Protein AF-A0A940L9Q3-F1 (afdb_monomer_lite)

Sequence (88 aa):
MKKLIYALILPLLVVSGLVFANRGLKNETSKKWPPKPLSAAEMKAERERWEASSDGIKYKKWEASPAGKKVYAAEAKIRSHISASTNM

Secondary structure (DSSP, 8-state):
-HHHHHHHHHHHHHHHHHHHHHS-------------PPPHHHHHHHHHHHHHSHHHHHHHHHHHSHHHHHHHHHHHHHHHHHHHHHT-

Structure (mmCIF, N/CA/C/O backbone):
data_AF-A0A940L9Q3-F1
#
_entry.id   AF-A0A940L9Q3-F1
#
loop_
_atom_site.group_PDB
_atom_site.id
_atom_site.type_symbol
_atom_site.label_atom_id
_atom_site.label_alt_id
_atom_site.label_comp_id
_atom_site.label_asym_id
_atom_site.label_entity_id
_atom_site.label_seq_id
_atom_site.pdbx_PDB_ins_code
_atom_site.Cartn_x
_atom_site.Cartn_y
_atom_site.Cartn_z
_atom_site.occupancy
_atom_site.B_iso_or_equiv
_atom_site.auth_seq_id
_atom_site.auth_comp_id
_atom_site.auth_asym_id
_atom_site.auth_atom_id
_atom_site.pdbx_PDB_model_num
ATOM 1 N N . MET A 1 1 ? 10.633 53.414 -24.118 1.00 61.31 1 MET A N 1
ATOM 2 C CA . MET A 1 1 ? 10.018 52.114 -23.757 1.00 61.31 1 MET A CA 1
ATOM 3 C C . MET A 1 1 ? 10.801 51.305 -22.708 1.00 61.31 1 MET A C 1
ATOM 5 O O . MET A 1 1 ? 10.168 50.578 -21.966 1.00 61.31 1 MET A O 1
ATOM 9 N N . LYS A 1 2 ? 12.138 51.426 -22.563 1.00 61.22 2 LYS A N 1
ATOM 10 C CA . LYS A 1 2 ? 12.900 50.662 -21.537 1.00 61.22 2 LYS A CA 1
ATOM 11 C C . LYS A 1 2 ? 12.659 51.109 -20.082 1.00 61.22 2 LYS A C 1
ATOM 13 O O . LYS A 1 2 ? 12.622 50.273 -19.191 1.00 61.22 2 LYS A O 1
ATOM 18 N N . LYS A 1 3 ? 12.441 52.408 -19.834 1.00 74.56 3 LYS A N 1
ATOM 19 C CA . LYS A 1 3 ? 12.230 52.962 -18.477 1.00 74.56 3 LYS A CA 1
ATOM 20 C C . LYS A 1 3 ? 10.960 52.430 -17.793 1.00 74.56 3 LYS A C 1
ATOM 22 O O . LYS A 1 3 ? 10.976 52.199 -16.593 1.00 74.56 3 LYS A O 1
ATOM 27 N N . LEU A 1 4 ? 9.901 52.180 -18.569 1.00 79.25 4 LEU A N 1
ATOM 28 C CA . LEU A 1 4 ? 8.647 51.607 -18.062 1.00 79.25 4 LEU A CA 1
ATOM 29 C C . LEU A 1 4 ? 8.820 50.145 -17.629 1.00 79.25 4 LEU A C 1
ATOM 31 O O . LEU A 1 4 ? 8.258 49.738 -16.622 1.00 79.25 4 LEU A O 1
ATOM 35 N N . ILE A 1 5 ? 9.656 49.381 -18.338 1.00 82.88 5 ILE A N 1
ATOM 36 C CA . ILE A 1 5 ? 9.949 47.983 -17.996 1.00 82.88 5 ILE A CA 1
ATOM 37 C C . ILE A 1 5 ? 10.701 47.911 -16.661 1.00 82.88 5 ILE A C 1
ATOM 39 O O . ILE A 1 5 ? 10.318 47.143 -15.785 1.00 82.88 5 ILE A O 1
ATOM 43 N N . TYR A 1 6 ? 11.715 48.757 -16.452 1.00 83.62 6 TYR A N 1
ATOM 44 C CA . TYR A 1 6 ? 12.424 48.801 -15.168 1.00 83.62 6 TYR A CA 1
ATOM 45 C C . TYR A 1 6 ? 11.539 49.296 -14.018 1.00 83.62 6 TYR A C 1
ATOM 47 O O . TYR A 1 6 ? 11.630 48.753 -12.920 1.00 83.62 6 TYR A O 1
ATOM 55 N N . ALA A 1 7 ? 10.641 50.254 -14.273 1.00 85.69 7 ALA A N 1
ATOM 56 C CA . ALA A 1 7 ? 9.662 50.709 -13.284 1.00 85.69 7 ALA A CA 1
ATOM 57 C C . ALA A 1 7 ? 8.676 49.602 -12.863 1.00 85.69 7 ALA A C 1
ATOM 59 O O . ALA A 1 7 ? 8.210 49.611 -11.729 1.00 85.69 7 ALA A O 1
ATOM 60 N N . LEU A 1 8 ? 8.391 48.637 -13.746 1.00 84.25 8 LEU A N 1
ATOM 61 C CA . LEU A 1 8 ? 7.546 47.474 -13.453 1.00 84.25 8 LEU A CA 1
ATOM 62 C C . LEU A 1 8 ? 8.311 46.340 -12.754 1.00 84.25 8 LEU A C 1
ATOM 64 O O . LEU A 1 8 ? 7.771 45.708 -11.854 1.00 84.25 8 LEU A O 1
ATOM 68 N N . ILE A 1 9 ? 9.566 46.081 -13.129 1.00 87.75 9 ILE A N 1
ATOM 69 C CA . ILE A 1 9 ? 10.351 44.960 -12.579 1.00 87.75 9 ILE A CA 1
ATOM 70 C C . ILE A 1 9 ? 10.899 45.270 -11.178 1.00 87.75 9 ILE A C 1
ATOM 72 O O . ILE A 1 9 ? 10.952 44.383 -10.325 1.00 87.75 9 ILE A O 1
ATOM 76 N N . LEU A 1 10 ? 11.291 46.521 -10.917 1.00 88.25 10 LEU A N 1
ATOM 77 C CA . LEU A 1 10 ? 11.876 46.934 -9.639 1.00 88.25 10 LEU A CA 1
ATOM 78 C C . LEU A 1 10 ? 10.974 46.633 -8.419 1.00 88.25 10 LEU A C 1
ATOM 80 O O . LEU A 1 10 ? 11.467 46.012 -7.477 1.00 88.25 10 LEU A O 1
ATOM 84 N N . PRO A 1 11 ? 9.671 46.983 -8.408 1.00 87.00 11 PRO A N 1
ATOM 85 C CA . PRO A 1 11 ? 8.800 46.657 -7.280 1.00 87.00 11 PRO A CA 1
ATOM 86 C C . PRO A 1 11 ? 8.563 45.151 -7.128 1.00 87.00 11 PRO A C 1
ATOM 88 O O . PRO A 1 11 ? 8.475 44.676 -5.998 1.00 87.00 11 PRO A O 1
ATOM 91 N N . LEU A 1 12 ? 8.528 44.378 -8.223 1.00 87.44 12 LEU A N 1
ATOM 92 C CA . LEU A 1 12 ? 8.407 42.918 -8.135 1.00 87.44 12 LEU A CA 1
ATOM 93 C C . LEU A 1 12 ? 9.592 42.297 -7.389 1.00 87.44 12 LEU A C 1
ATOM 95 O O . LEU A 1 12 ? 9.385 41.473 -6.503 1.00 87.44 12 LEU A O 1
ATOM 99 N N . LEU A 1 13 ? 10.820 42.723 -7.694 1.00 87.56 13 LEU A N 1
ATOM 100 C CA . LEU A 1 13 ? 12.016 42.217 -7.015 1.00 87.56 13 LEU A CA 1
ATOM 101 C C . LEU A 1 13 ? 12.023 42.564 -5.521 1.00 87.56 13 LEU A C 1
ATOM 103 O O . LEU A 1 13 ? 12.361 41.714 -4.696 1.00 87.56 13 LEU A O 1
ATOM 107 N N . VAL A 1 14 ? 11.603 43.781 -5.164 1.00 87.31 14 VAL A N 1
ATOM 108 C CA . VAL A 1 14 ? 11.522 44.227 -3.763 1.00 87.31 14 VAL A CA 1
ATOM 109 C C . VAL A 1 14 ? 10.480 43.418 -2.986 1.00 87.31 14 VAL A C 1
ATOM 111 O O . VAL A 1 14 ? 10.769 42.944 -1.888 1.00 87.31 14 VAL A O 1
ATOM 114 N N . VAL A 1 15 ? 9.295 43.194 -3.562 1.00 85.44 15 VAL A N 1
ATOM 115 C CA . VAL A 1 15 ? 8.237 42.391 -2.927 1.00 85.44 15 VAL A CA 1
ATOM 116 C C . VAL A 1 15 ? 8.664 40.927 -2.799 1.00 85.44 15 VAL A C 1
ATOM 118 O O . VAL A 1 15 ? 8.482 40.333 -1.737 1.00 85.44 15 VAL A O 1
ATOM 121 N N . SER A 1 16 ? 9.288 40.344 -3.827 1.00 82.31 16 SER A N 1
ATOM 122 C CA . SER A 1 16 ? 9.816 38.976 -3.757 1.00 82.31 16 SER A CA 1
ATOM 123 C C . SER A 1 16 ? 10.892 38.822 -2.679 1.00 82.31 16 SER A C 1
ATOM 125 O O . SER A 1 16 ? 10.847 37.854 -1.920 1.00 82.31 16 SER A O 1
ATOM 127 N N . GLY A 1 17 ? 11.815 39.782 -2.562 1.00 82.88 17 GLY A N 1
ATOM 128 C CA . GLY A 1 17 ? 12.838 39.789 -1.514 1.00 82.88 17 GLY A CA 1
ATOM 129 C C . GLY A 1 17 ? 12.244 39.905 -0.108 1.00 82.88 17 GLY A C 1
ATOM 130 O O . GLY A 1 17 ? 12.625 39.148 0.783 1.00 82.88 17 GLY A O 1
ATOM 131 N N . LEU A 1 18 ? 11.254 40.785 0.079 1.00 79.94 18 LEU A N 1
ATOM 132 C CA . LEU A 1 18 ? 10.573 40.964 1.364 1.00 79.94 18 LEU A CA 1
ATOM 133 C C . LEU A 1 18 ? 9.800 39.705 1.790 1.00 79.94 18 LEU A C 1
ATOM 135 O O . LEU A 1 18 ? 9.874 39.300 2.947 1.00 79.94 18 LEU A O 1
ATOM 139 N N . VAL A 1 19 ? 9.102 39.047 0.859 1.00 79.06 19 VAL A N 1
ATOM 140 C CA . VAL A 1 19 ? 8.401 37.775 1.118 1.00 79.06 19 VAL A CA 1
ATOM 141 C C . VAL A 1 19 ? 9.383 36.662 1.487 1.00 79.06 19 VAL A C 1
ATOM 143 O O . VAL A 1 19 ? 9.087 35.848 2.362 1.00 79.06 19 VAL A O 1
ATOM 146 N N . PHE A 1 20 ? 10.557 36.624 0.854 1.00 69.69 20 PHE A N 1
ATOM 147 C CA . PHE A 1 20 ? 11.578 35.622 1.152 1.00 69.69 20 PHE A CA 1
ATOM 148 C C . PHE A 1 20 ? 12.238 35.859 2.518 1.00 69.69 20 PHE A C 1
ATOM 150 O O . PHE A 1 20 ? 12.430 34.907 3.266 1.00 69.69 20 PHE A O 1
ATOM 157 N N . ALA A 1 21 ? 12.512 37.117 2.879 1.00 71.94 21 ALA A N 1
ATOM 158 C CA . ALA A 1 21 ? 13.076 37.481 4.180 1.00 71.94 21 ALA A CA 1
ATOM 159 C C . ALA A 1 21 ? 12.076 37.307 5.339 1.00 71.94 21 ALA A C 1
ATOM 161 O O . ALA A 1 21 ? 12.470 36.933 6.441 1.00 71.94 21 ALA A O 1
ATOM 162 N N . ASN A 1 22 ? 10.780 37.543 5.095 1.00 67.19 22 ASN A N 1
ATOM 163 C CA . ASN A 1 22 ? 9.733 37.403 6.113 1.00 67.19 22 ASN A CA 1
ATOM 164 C C . ASN A 1 22 ? 9.187 35.969 6.240 1.00 67.19 22 ASN A C 1
ATOM 166 O O . ASN A 1 22 ? 8.444 35.662 7.175 1.00 67.19 22 ASN A O 1
ATOM 170 N N . ARG A 1 23 ? 9.582 35.049 5.347 1.00 63.47 23 ARG A N 1
ATOM 171 C CA . ARG A 1 23 ? 9.541 33.611 5.639 1.00 63.47 23 ARG A CA 1
ATOM 172 C C . ARG A 1 23 ? 10.629 33.324 6.662 1.00 63.47 23 ARG A C 1
ATOM 174 O O . ARG A 1 23 ? 11.699 32.825 6.328 1.00 63.47 23 ARG A O 1
ATOM 181 N N . GLY A 1 24 ? 10.332 33.671 7.914 1.00 58.59 24 GLY A N 1
ATOM 182 C CA . GLY A 1 24 ? 11.154 33.314 9.053 1.00 58.59 24 GLY A CA 1
ATOM 183 C C . GLY A 1 24 ? 11.550 31.854 8.918 1.00 58.59 24 GLY A C 1
ATOM 184 O O . GLY A 1 24 ? 10.697 30.992 8.674 1.00 58.59 24 GLY A O 1
ATOM 185 N N . LEU A 1 25 ? 12.852 31.601 9.015 1.00 56.69 25 LEU A N 1
ATOM 186 C CA . LEU A 1 25 ? 13.399 30.271 9.168 1.00 56.69 25 LEU A CA 1
ATOM 187 C C . LEU A 1 25 ? 12.769 29.732 10.462 1.00 56.69 25 LEU A C 1
ATOM 189 O O . LEU A 1 25 ? 13.256 29.944 11.563 1.00 56.69 25 LEU A O 1
ATOM 193 N N . LYS A 1 26 ? 11.601 29.099 10.349 1.00 57.53 26 LYS A N 1
ATOM 194 C CA . LYS A 1 26 ? 11.038 28.246 11.390 1.00 57.53 26 LYS A CA 1
ATOM 195 C C . LYS A 1 26 ? 11.778 26.921 11.304 1.00 57.53 26 LYS A C 1
ATOM 197 O O . LYS A 1 26 ? 11.185 25.863 11.149 1.00 57.53 26 LYS A O 1
ATOM 202 N N . ASN A 1 27 ? 13.099 26.979 11.397 1.00 56.22 27 ASN A N 1
ATOM 203 C CA . ASN A 1 27 ? 13.921 25.854 11.795 1.00 56.22 27 ASN A CA 1
ATOM 204 C C . ASN A 1 27 ? 13.853 25.716 13.319 1.00 56.22 27 ASN A C 1
ATOM 206 O O . ASN A 1 27 ? 14.853 25.490 13.987 1.00 56.22 27 ASN A O 1
ATOM 210 N N . GLU A 1 28 ? 12.631 25.689 13.851 1.00 51.88 28 GLU A N 1
ATOM 211 C CA . GLU A 1 28 ? 12.322 24.727 14.895 1.00 51.88 28 GLU A CA 1
ATOM 212 C C . GLU A 1 28 ? 12.202 23.353 14.228 1.00 51.88 28 GLU A C 1
ATOM 214 O O . GLU A 1 28 ? 11.189 22.660 14.289 1.00 51.88 28 GLU A O 1
ATOM 219 N N . THR A 1 29 ? 13.304 22.895 13.633 1.00 52.75 29 THR A N 1
ATOM 220 C CA . THR A 1 29 ? 13.653 21.495 13.792 1.00 52.75 29 THR A CA 1
ATOM 221 C C . THR A 1 29 ? 13.910 21.340 15.281 1.00 52.75 29 THR A C 1
ATOM 223 O O . THR A 1 29 ? 15.055 21.357 15.736 1.00 52.75 29 THR A O 1
ATOM 226 N N . SER A 1 30 ? 12.827 21.236 16.066 1.00 54.88 30 SER A N 1
ATOM 227 C CA . SER A 1 30 ? 12.897 20.577 17.354 1.00 54.88 30 SER A CA 1
ATOM 228 C C . SER A 1 30 ? 13.739 19.345 17.071 1.00 54.88 30 SER A C 1
ATOM 230 O O . SER A 1 30 ? 13.417 18.600 16.135 1.00 54.88 30 SER A O 1
ATOM 232 N N . LYS A 1 31 ? 14.841 19.162 17.798 1.00 53.44 31 LYS A N 1
ATOM 233 C CA . LYS A 1 31 ? 15.475 17.854 17.942 1.00 53.44 31 LYS A CA 1
ATOM 234 C C . LYS A 1 31 ? 14.419 16.942 18.573 1.00 53.44 31 LYS A C 1
ATOM 236 O O . LYS A 1 31 ? 14.492 16.598 19.746 1.00 53.44 31 LYS A O 1
ATOM 241 N N . LYS A 1 32 ? 13.374 16.610 17.813 1.00 59.56 32 LYS A N 1
ATOM 242 C CA . LYS A 1 32 ? 12.484 15.510 18.080 1.00 59.56 32 LYS A CA 1
ATOM 243 C C . LYS A 1 32 ? 13.424 14.349 17.894 1.00 59.56 32 LYS A C 1
ATOM 245 O O . LYS A 1 32 ? 13.798 14.004 16.774 1.00 59.56 32 LYS A O 1
ATOM 250 N N . TRP A 1 33 ? 13.895 13.841 19.024 1.00 60.78 33 TRP A N 1
ATOM 251 C CA . TRP A 1 33 ? 14.409 12.493 19.082 1.00 60.78 33 TRP A CA 1
ATOM 252 C C . TRP A 1 33 ? 13.502 11.630 18.210 1.00 60.78 33 TRP A C 1
ATOM 254 O O . TRP A 1 33 ? 12.277 11.826 18.268 1.00 60.78 33 TRP A O 1
ATOM 264 N N . PRO A 1 34 ? 14.071 10.753 17.364 1.00 64.81 34 PRO A N 1
ATOM 265 C CA . PRO A 1 34 ? 13.243 9.851 16.591 1.00 64.81 34 PRO A CA 1
ATOM 266 C C . PRO A 1 34 ? 12.252 9.216 17.572 1.00 64.81 34 PRO A C 1
ATOM 268 O O . PRO A 1 34 ? 12.678 8.805 18.661 1.00 64.81 34 PRO A O 1
ATOM 271 N N . PRO A 1 35 ? 10.938 9.253 17.272 1.00 68.44 35 PRO A N 1
ATOM 272 C CA . PRO A 1 35 ? 9.948 8.676 18.163 1.00 68.44 35 PRO A CA 1
ATOM 273 C C . PRO A 1 35 ? 10.413 7.270 18.517 1.00 68.44 35 PRO A C 1
ATOM 275 O O . PRO A 1 35 ? 10.906 6.548 17.645 1.00 68.44 35 PRO A O 1
ATOM 278 N N . LYS A 1 36 ? 10.349 6.942 19.814 1.00 76.94 36 LYS A N 1
ATOM 279 C CA . LYS A 1 36 ? 10.825 5.663 20.343 1.00 76.94 36 LYS A CA 1
ATOM 280 C C . LYS A 1 36 ? 10.356 4.550 19.399 1.00 76.94 36 LYS A C 1
ATOM 282 O O . LYS A 1 36 ? 9.159 4.519 19.101 1.00 76.94 36 LYS A O 1
ATOM 287 N N . PRO A 1 37 ? 11.262 3.682 18.909 1.00 78.56 37 PRO A N 1
ATOM 288 C CA . PRO A 1 37 ? 10.861 2.561 18.078 1.00 78.56 37 PRO A CA 1
ATOM 289 C C . PRO A 1 37 ? 9.762 1.799 18.810 1.00 78.56 37 PRO A C 1
ATOM 291 O O . PRO A 1 37 ? 9.948 1.419 19.970 1.00 78.56 37 PRO A O 1
ATOM 294 N N . LEU A 1 38 ? 8.605 1.658 18.165 1.00 82.31 38 LEU A N 1
ATOM 295 C CA . LEU A 1 38 ? 7.489 0.919 18.737 1.00 82.31 38 LEU A CA 1
ATOM 296 C C . LEU A 1 38 ? 7.964 -0.500 19.047 1.00 82.31 38 LEU A C 1
ATOM 298 O O . LEU A 1 38 ? 8.661 -1.127 18.244 1.00 82.31 38 LEU A O 1
ATOM 302 N N . SER A 1 39 ? 7.596 -1.008 20.219 1.00 88.25 39 SER A N 1
ATOM 303 C CA . SER A 1 39 ? 7.808 -2.416 20.532 1.00 88.25 39 SER A CA 1
ATOM 304 C C . SER A 1 39 ? 7.034 -3.291 19.541 1.00 88.25 39 SER A C 1
ATOM 306 O O . SER A 1 39 ? 6.035 -2.869 18.953 1.00 88.25 39 SER A O 1
ATOM 308 N N . ALA A 1 40 ? 7.459 -4.545 19.369 1.00 90.19 40 ALA A N 1
ATOM 309 C CA . ALA A 1 40 ? 6.781 -5.477 18.466 1.00 90.19 40 ALA A CA 1
ATOM 310 C C . ALA A 1 40 ? 5.279 -5.631 18.794 1.00 90.19 40 ALA A C 1
ATOM 312 O O . ALA A 1 40 ? 4.458 -5.768 17.886 1.00 90.19 40 ALA A O 1
ATOM 313 N N . ALA A 1 41 ? 4.917 -5.557 20.080 1.00 91.44 41 ALA A N 1
ATOM 314 C CA . ALA A 1 41 ? 3.530 -5.605 20.535 1.00 91.44 41 ALA A CA 1
ATOM 315 C C . ALA A 1 41 ? 2.735 -4.360 20.109 1.00 91.44 41 ALA A C 1
ATOM 317 O O . ALA A 1 41 ? 1.629 -4.488 19.589 1.00 91.44 41 ALA A O 1
ATOM 318 N N . GLU A 1 42 ? 3.312 -3.166 20.261 1.00 92.44 42 GLU A N 1
ATOM 319 C CA . GLU A 1 42 ? 2.679 -1.910 19.840 1.00 92.44 42 GLU A CA 1
ATOM 320 C C . GLU A 1 42 ? 2.529 -1.834 18.315 1.00 92.44 42 GLU A C 1
ATOM 322 O O . GLU A 1 42 ? 1.468 -1.458 17.824 1.00 92.44 42 GLU A O 1
ATOM 327 N N . MET A 1 43 ? 3.543 -2.265 17.552 1.00 91.50 43 MET A N 1
ATOM 328 C CA . MET A 1 43 ? 3.455 -2.337 16.086 1.00 91.50 43 MET A CA 1
ATOM 329 C C . MET A 1 43 ? 2.341 -3.277 15.621 1.00 91.50 43 MET A C 1
ATOM 331 O O . MET A 1 43 ? 1.648 -2.982 14.647 1.00 91.50 43 MET A O 1
ATOM 335 N N . LYS A 1 44 ? 2.176 -4.419 16.300 1.00 94.00 44 LYS A N 1
ATOM 336 C CA . LYS A 1 44 ? 1.116 -5.379 15.987 1.00 94.00 44 LYS A CA 1
ATOM 337 C C . LYS A 1 44 ? -0.262 -4.788 16.289 1.00 94.00 44 LYS A C 1
ATOM 339 O O . LYS A 1 44 ? -1.126 -4.828 15.420 1.00 94.00 44 LYS A O 1
ATOM 344 N N . ALA A 1 45 ? -0.434 -4.188 17.466 1.00 94.38 45 ALA A N 1
ATOM 345 C CA . ALA A 1 45 ? -1.695 -3.565 17.860 1.00 94.38 45 ALA A CA 1
ATOM 346 C C . ALA A 1 45 ? -2.101 -2.425 16.909 1.00 94.38 45 ALA A C 1
ATOM 348 O O . ALA A 1 45 ? -3.262 -2.321 16.521 1.00 94.38 45 ALA A O 1
ATOM 349 N N . GLU A 1 46 ? -1.148 -1.589 16.488 1.00 94.19 46 GLU A N 1
ATOM 350 C CA . GLU A 1 46 ? -1.424 -0.496 15.552 1.00 94.19 46 GLU A CA 1
ATOM 351 C C . GLU A 1 46 ? -1.767 -1.012 14.148 1.00 94.19 46 GLU A C 1
ATOM 353 O O . GLU A 1 46 ? -2.678 -0.496 13.500 1.00 94.19 46 GLU A O 1
ATOM 358 N N . ARG A 1 47 ? -1.106 -2.086 13.693 1.00 94.19 47 ARG A N 1
ATOM 359 C CA . ARG A 1 47 ? -1.464 -2.752 12.435 1.00 94.19 47 ARG A CA 1
ATOM 360 C C . ARG A 1 47 ? -2.887 -3.300 12.479 1.00 94.19 47 ARG A C 1
ATOM 362 O O . ARG A 1 47 ? -3.634 -3.057 11.542 1.00 94.19 47 ARG A O 1
ATOM 369 N N . GLU A 1 48 ? -3.266 -4.002 13.543 1.00 95.62 48 GLU A N 1
ATOM 370 C CA . GLU A 1 48 ? -4.618 -4.562 13.691 1.00 95.62 48 GLU A CA 1
ATOM 371 C C . GLU A 1 48 ? -5.687 -3.459 13.682 1.00 95.62 48 GLU A C 1
ATOM 373 O O . GLU A 1 48 ? -6.709 -3.585 13.005 1.00 95.62 48 GLU A O 1
ATOM 378 N N . ARG A 1 49 ? -5.426 -2.331 14.358 1.00 96.19 49 ARG A N 1
ATOM 379 C CA . ARG A 1 49 ? -6.300 -1.147 14.311 1.00 96.19 49 ARG A CA 1
ATOM 380 C C . ARG A 1 49 ? -6.439 -0.590 12.898 1.00 96.19 49 ARG A C 1
ATOM 382 O O . ARG A 1 49 ? -7.548 -0.274 12.472 1.00 96.19 49 ARG A O 1
ATOM 38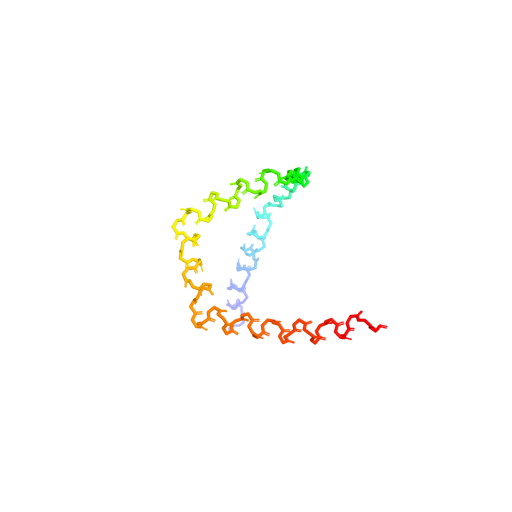9 N N . TRP A 1 50 ? -5.330 -0.474 12.171 1.00 96.81 50 TRP A N 1
ATOM 390 C CA . TRP A 1 50 ? -5.346 0.009 10.795 1.00 96.81 50 TRP A CA 1
ATOM 391 C C . TRP A 1 50 ? -6.067 -0.964 9.856 1.00 96.81 50 TRP A C 1
ATOM 393 O O . TRP A 1 50 ? -6.886 -0.528 9.051 1.00 96.81 50 TRP A O 1
ATOM 403 N N . GLU A 1 51 ? -5.837 -2.272 9.984 1.00 95.69 51 GLU A N 1
ATOM 404 C CA . GLU A 1 51 ? -6.504 -3.303 9.179 1.00 95.69 51 GLU A CA 1
ATOM 405 C C . GLU A 1 51 ? -8.024 -3.332 9.414 1.00 95.69 51 GLU A C 1
ATOM 407 O O . GLU A 1 51 ? -8.775 -3.582 8.471 1.00 95.69 51 GLU A O 1
ATOM 412 N N . ALA A 1 52 ? -8.483 -3.008 10.628 1.00 96.62 52 ALA A N 1
ATOM 413 C CA . ALA A 1 52 ? -9.902 -2.866 10.961 1.00 96.62 52 ALA A CA 1
ATOM 414 C C . ALA A 1 52 ? -10.533 -1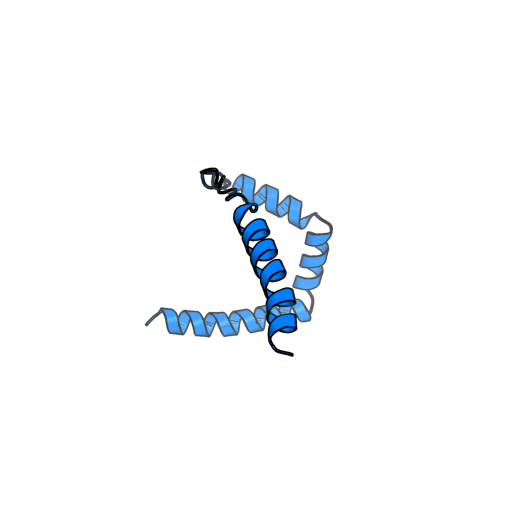.541 10.484 1.00 96.62 52 ALA A C 1
ATOM 416 O O . ALA A 1 52 ? -11.758 -1.404 10.481 1.00 96.62 52 ALA A O 1
ATOM 417 N N . SER A 1 53 ? -9.725 -0.552 10.087 1.00 97.88 53 SER A N 1
ATOM 418 C CA . SER A 1 53 ? -10.224 0.725 9.570 1.00 97.88 53 SER A CA 1
ATOM 419 C C . SER A 1 53 ? -10.856 0.572 8.180 1.00 97.88 53 SER A C 1
ATOM 421 O O . SER A 1 53 ? -10.578 -0.374 7.440 1.00 97.88 53 SER A O 1
ATOM 423 N N . SER A 1 54 ? -11.687 1.538 7.778 1.00 97.44 54 SER A N 1
ATOM 424 C CA . SER A 1 54 ? -12.327 1.529 6.454 1.00 97.44 54 SER A CA 1
ATOM 425 C C . SER A 1 54 ? -11.310 1.493 5.308 1.00 97.44 54 SER A C 1
ATOM 427 O O . SER A 1 54 ? -11.542 0.827 4.296 1.00 97.44 54 SER A O 1
ATOM 429 N N . ASP A 1 55 ? -10.173 2.166 5.469 1.00 97.00 55 ASP A N 1
ATOM 430 C CA . ASP A 1 55 ? -9.099 2.172 4.481 1.00 97.00 55 ASP A CA 1
ATOM 431 C C . ASP A 1 55 ? -8.299 0.868 4.496 1.00 97.00 55 ASP A C 1
ATOM 433 O O . ASP A 1 55 ? -7.974 0.358 3.424 1.00 97.00 55 ASP A O 1
ATOM 437 N N . GLY A 1 56 ? -8.082 0.265 5.669 1.00 97.06 56 GLY A N 1
ATOM 438 C CA . GLY A 1 56 ? -7.510 -1.080 5.789 1.00 97.06 56 GLY A CA 1
ATOM 439 C C . GLY A 1 56 ? -8.349 -2.132 5.060 1.00 97.06 56 GLY A C 1
ATOM 440 O O . GLY A 1 56 ? -7.823 -2.920 4.273 1.00 97.06 56 GLY A O 1
ATOM 44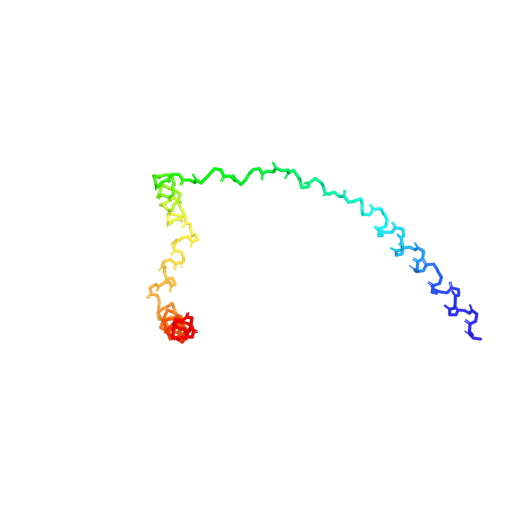1 N N . ILE A 1 57 ? -9.675 -2.079 5.212 1.00 97.25 57 ILE A N 1
ATOM 442 C CA . ILE A 1 57 ? -10.607 -2.976 4.511 1.00 97.25 57 ILE A CA 1
ATOM 443 C C . ILE A 1 57 ? -10.542 -2.768 2.989 1.00 97.25 57 ILE A C 1
ATOM 445 O O . ILE A 1 57 ? -10.469 -3.739 2.228 1.00 97.25 57 ILE A O 1
ATOM 449 N N . LYS A 1 58 ? -10.542 -1.512 2.515 1.00 97.75 58 LYS A N 1
ATOM 450 C CA . LYS A 1 58 ? -10.398 -1.203 1.079 1.00 97.75 58 LYS A CA 1
ATOM 451 C C . LYS A 1 58 ? -9.063 -1.698 0.533 1.00 97.75 58 LYS A C 1
ATOM 453 O O . LYS A 1 58 ? -9.041 -2.295 -0.544 1.00 97.75 58 LYS A O 1
ATOM 458 N N . TYR A 1 59 ? -7.979 -1.481 1.276 1.00 97.06 59 TYR A N 1
ATOM 459 C CA . TYR A 1 59 ? -6.654 -1.964 0.920 1.00 97.06 59 TYR A CA 1
ATOM 460 C C . TYR A 1 59 ? -6.655 -3.487 0.797 1.00 97.06 59 TYR A C 1
ATOM 462 O O . TYR A 1 59 ? -6.269 -3.987 -0.250 1.00 97.06 59 TYR A O 1
ATOM 470 N N . LYS A 1 60 ? -7.181 -4.232 1.779 1.00 96.62 60 LYS A N 1
ATOM 471 C CA . LYS A 1 60 ? -7.265 -5.703 1.717 1.00 96.62 60 LYS A CA 1
ATOM 472 C C . LYS A 1 60 ? -8.096 -6.204 0.536 1.00 96.62 60 LYS A C 1
ATOM 474 O O . LYS A 1 60 ? -7.716 -7.164 -0.134 1.00 96.62 60 LYS A O 1
ATOM 479 N N . LYS A 1 61 ? -9.204 -5.529 0.219 1.00 97.31 61 LYS A N 1
ATOM 480 C CA . LYS A 1 61 ? -10.016 -5.851 -0.963 1.00 97.31 61 LYS A CA 1
ATOM 481 C C . LYS A 1 61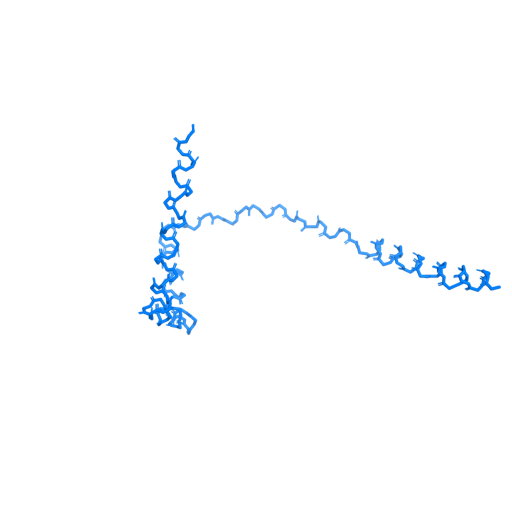 ? -9.246 -5.619 -2.267 1.00 97.31 61 LYS A C 1
ATOM 483 O O . LYS A 1 61 ? -9.333 -6.434 -3.184 1.00 97.31 61 LYS A O 1
ATOM 488 N N . TRP A 1 62 ? -8.489 -4.527 -2.355 1.00 97.88 62 TRP A N 1
ATOM 489 C CA . TRP A 1 62 ? -7.607 -4.256 -3.489 1.00 97.88 62 TRP A CA 1
ATOM 490 C C . TRP A 1 62 ? -6.437 -5.250 -3.560 1.00 97.88 62 TRP A C 1
ATOM 492 O O . TRP A 1 62 ? -6.155 -5.764 -4.641 1.00 97.88 62 TRP A O 1
ATOM 502 N N . GLU A 1 63 ? -5.822 -5.582 -2.426 1.00 96.94 63 GLU A N 1
ATOM 503 C CA . GLU A 1 63 ? -4.707 -6.527 -2.281 1.00 96.94 63 GLU A CA 1
ATOM 504 C C . GLU A 1 63 ? -5.090 -7.905 -2.846 1.00 96.94 63 GLU A C 1
ATOM 506 O O . GLU A 1 63 ? -4.337 -8.507 -3.612 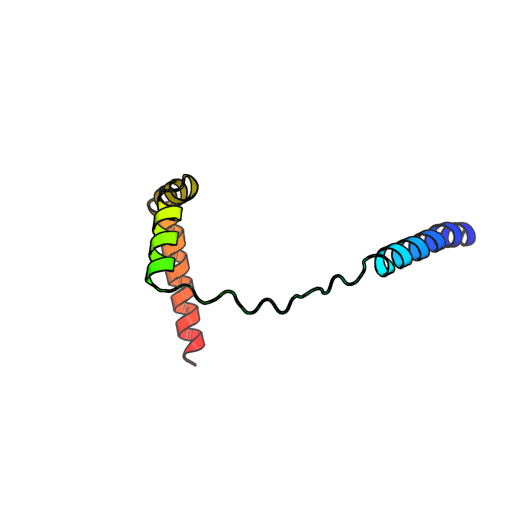1.00 96.94 63 GLU A O 1
ATOM 511 N N . ALA A 1 64 ? -6.315 -8.362 -2.564 1.00 96.81 64 ALA A N 1
ATOM 512 C CA . ALA A 1 64 ? -6.859 -9.616 -3.084 1.00 96.81 64 ALA A CA 1
ATOM 513 C C . ALA A 1 64 ? -7.325 -9.546 -4.554 1.00 96.81 64 ALA A C 1
ATOM 515 O O . ALA A 1 64 ? -7.521 -10.587 -5.194 1.00 96.81 64 ALA A O 1
ATOM 516 N N . SER A 1 65 ? -7.522 -8.344 -5.101 1.00 97.81 65 SER A N 1
ATOM 517 C CA . SER A 1 65 ? -8.028 -8.147 -6.461 1.00 97.81 65 SER A CA 1
ATOM 518 C C . SER A 1 65 ? -7.002 -8.559 -7.531 1.00 97.81 65 SER A C 1
ATOM 520 O O . SER A 1 65 ? -5.795 -8.596 -7.270 1.00 97.81 65 SER A O 1
ATOM 522 N N . PRO A 1 66 ? -7.434 -8.804 -8.785 1.00 97.88 66 PRO A N 1
ATOM 523 C CA . PRO A 1 66 ? -6.508 -9.062 -9.888 1.00 97.88 66 PRO A CA 1
ATOM 524 C C . PRO A 1 66 ? -5.495 -7.930 -10.110 1.00 97.88 66 PRO A C 1
ATOM 526 O O . PRO A 1 66 ? -4.363 -8.193 -10.510 1.00 97.88 66 PRO A O 1
ATOM 529 N N . ALA A 1 67 ? -5.882 -6.678 -9.844 1.00 96.88 67 ALA A N 1
ATOM 530 C CA . ALA A 1 67 ? -4.993 -5.527 -9.970 1.00 96.88 67 ALA A CA 1
ATOM 531 C C . ALA A 1 67 ? -3.882 -5.554 -8.908 1.00 96.88 67 ALA A C 1
ATOM 533 O O . ALA A 1 67 ? -2.712 -5.421 -9.261 1.00 96.88 67 ALA A O 1
ATOM 534 N N . GLY A 1 68 ? -4.230 -5.808 -7.642 1.00 96.62 68 GLY A N 1
ATOM 535 C CA . GLY A 1 68 ? -3.257 -5.944 -6.552 1.00 96.62 68 GLY A CA 1
ATOM 536 C C . GLY A 1 68 ? -2.250 -7.065 -6.819 1.00 96.62 68 GLY A C 1
ATOM 537 O O . GLY A 1 68 ? -1.040 -6.851 -6.766 1.00 96.62 68 GLY A O 1
ATOM 538 N N . LYS A 1 69 ? -2.731 -8.238 -7.250 1.00 97.06 69 LYS A N 1
ATOM 539 C CA . LYS A 1 69 ? -1.861 -9.367 -7.627 1.00 97.06 69 LYS A CA 1
ATOM 540 C C . LYS A 1 69 ? -0.897 -9.031 -8.771 1.00 97.06 69 LYS A C 1
ATOM 542 O O . LYS A 1 69 ? 0.261 -9.440 -8.727 1.00 97.06 69 LYS A O 1
ATOM 547 N N . LYS A 1 70 ? -1.341 -8.271 -9.782 1.00 97.50 70 LYS A N 1
ATOM 548 C CA . LYS A 1 70 ? -0.467 -7.812 -10.878 1.00 97.50 70 LYS A CA 1
ATOM 549 C C . LYS A 1 70 ? 0.640 -6.881 -10.382 1.00 97.50 70 LYS A C 1
ATOM 551 O O . LYS A 1 70 ? 1.767 -7.000 -10.854 1.00 97.50 70 LYS A O 1
ATOM 556 N N . VAL A 1 71 ? 0.337 -5.990 -9.436 1.00 97.44 71 VAL A N 1
ATOM 557 C CA . VAL A 1 71 ? 1.339 -5.096 -8.835 1.00 97.44 71 VAL A CA 1
ATOM 558 C C . VAL A 1 71 ? 2.405 -5.899 -8.094 1.00 97.44 71 VAL A C 1
ATOM 560 O O . VAL A 1 71 ? 3.586 -5.677 -8.342 1.00 97.44 71 VAL A O 1
ATOM 563 N N . TYR A 1 72 ? 2.023 -6.885 -7.276 1.00 95.81 72 TYR A N 1
ATOM 564 C CA . TYR A 1 72 ? 3.004 -7.747 -6.604 1.00 95.81 72 TYR A CA 1
ATOM 565 C C . TYR A 1 72 ? 3.850 -8.572 -7.571 1.00 95.81 72 TYR A C 1
ATOM 567 O O . TYR A 1 72 ? 5.052 -8.707 -7.372 1.00 95.81 72 TYR A O 1
ATOM 575 N N . ALA A 1 73 ? 3.259 -9.096 -8.647 1.00 96.38 73 ALA A N 1
ATOM 576 C CA . ALA A 1 73 ? 4.029 -9.813 -9.661 1.00 96.38 73 ALA A CA 1
ATOM 577 C C . ALA A 1 73 ? 5.077 -8.904 -10.336 1.00 96.38 73 ALA A C 1
ATOM 579 O O . ALA A 1 73 ? 6.209 -9.326 -10.579 1.00 96.38 73 ALA A O 1
ATOM 580 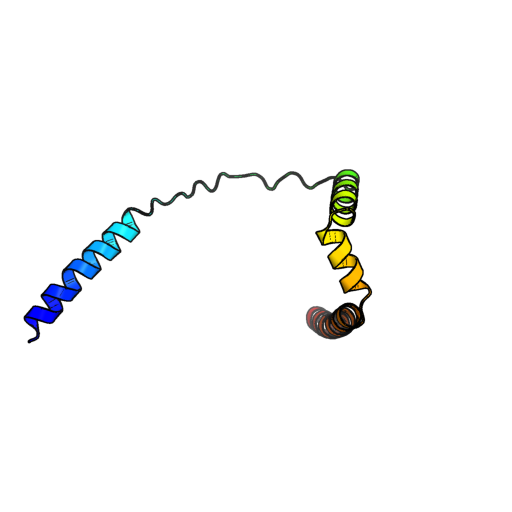N N . ALA A 1 74 ? 4.719 -7.648 -10.618 1.00 96.44 74 ALA A N 1
ATOM 581 C CA . ALA A 1 74 ? 5.651 -6.664 -11.158 1.00 96.44 74 ALA A CA 1
ATOM 582 C C . ALA A 1 74 ? 6.736 -6.269 -10.138 1.00 96.44 74 ALA A C 1
ATOM 584 O O . ALA A 1 74 ? 7.911 -6.198 -10.501 1.00 96.44 74 ALA A O 1
ATOM 585 N N . GLU A 1 75 ? 6.362 -6.068 -8.870 1.00 96.44 75 GLU A N 1
ATOM 586 C CA . GLU A 1 75 ? 7.291 -5.785 -7.768 1.00 96.44 75 GLU A CA 1
ATOM 587 C C . GLU A 1 75 ? 8.318 -6.905 -7.608 1.00 96.44 75 GLU A C 1
ATOM 589 O O . GLU A 1 75 ? 9.513 -6.621 -7.614 1.00 96.44 75 GLU A O 1
ATOM 594 N N . ALA A 1 76 ? 7.889 -8.169 -7.599 1.00 95.31 76 ALA A N 1
ATOM 595 C CA . ALA A 1 76 ? 8.789 -9.315 -7.511 1.00 95.31 76 ALA A CA 1
ATOM 596 C C . ALA A 1 76 ? 9.809 -9.343 -8.663 1.00 95.31 76 ALA A C 1
ATOM 598 O O . ALA A 1 76 ? 10.991 -9.625 -8.448 1.00 95.31 76 ALA A O 1
ATOM 599 N N . LYS A 1 77 ? 9.382 -8.990 -9.885 1.00 94.38 77 LYS A N 1
ATOM 600 C CA . LYS A 1 77 ? 10.285 -8.895 -11.039 1.00 94.38 77 LYS A CA 1
ATOM 601 C C . LYS A 1 77 ? 11.334 -7.802 -10.833 1.00 94.38 77 LYS A C 1
ATOM 603 O O . LYS A 1 77 ? 12.523 -8.070 -10.982 1.00 94.38 77 LYS A O 1
ATOM 608 N N . ILE A 1 78 ? 10.921 -6.597 -10.440 1.00 94.50 78 ILE A N 1
ATOM 609 C CA . ILE A 1 78 ? 11.837 -5.477 -10.167 1.00 94.50 78 ILE A CA 1
ATOM 610 C C . ILE A 1 78 ? 12.799 -5.832 -9.029 1.00 94.50 78 ILE A C 1
ATOM 612 O O . ILE A 1 78 ? 14.007 -5.639 -9.156 1.00 94.50 78 ILE A O 1
ATOM 616 N N . ARG A 1 79 ? 12.281 -6.414 -7.944 1.00 92.69 79 ARG A N 1
ATOM 617 C CA . ARG A 1 79 ? 13.069 -6.819 -6.782 1.00 92.69 79 ARG A CA 1
ATOM 618 C C . ARG A 1 79 ? 14.170 -7.801 -7.160 1.00 92.69 79 ARG A C 1
ATOM 620 O O . ARG A 1 79 ? 15.289 -7.639 -6.685 1.00 92.69 79 ARG A O 1
ATOM 627 N N . SER A 1 80 ? 13.879 -8.754 -8.048 1.00 90.44 80 SER A N 1
ATOM 628 C CA . SER A 1 80 ? 14.877 -9.712 -8.536 1.00 90.44 80 SER A CA 1
ATOM 629 C C . SER A 1 80 ? 16.048 -9.025 -9.258 1.00 90.44 80 SER A C 1
ATOM 631 O O . SER A 1 80 ? 17.209 -9.337 -8.992 1.00 90.44 80 SER A O 1
ATOM 633 N N . HIS A 1 81 ? 15.760 -8.022 -10.097 1.00 89.94 81 HIS A N 1
ATOM 634 C CA . HIS A 1 81 ? 16.779 -7.229 -10.790 1.00 89.94 81 HIS A CA 1
ATOM 635 C C . HIS A 1 81 ? 17.609 -6.367 -9.831 1.00 89.94 81 HIS A C 1
ATOM 637 O O . HIS A 1 81 ? 18.827 -6.281 -9.988 1.00 89.94 81 HIS A O 1
ATOM 643 N N . ILE A 1 82 ? 16.979 -5.765 -8.817 1.00 91.81 82 ILE A N 1
ATOM 644 C CA . ILE A 1 82 ? 17.689 -4.976 -7.801 1.00 91.81 82 ILE A CA 1
ATOM 645 C C . ILE A 1 82 ? 18.620 -5.885 -6.996 1.00 91.81 82 ILE A C 1
ATOM 647 O O . ILE A 1 82 ? 19.804 -5.588 -6.881 1.00 91.81 82 ILE A O 1
ATOM 651 N N . SER A 1 83 ? 18.128 -7.026 -6.499 1.00 88.31 83 SER A N 1
ATOM 652 C CA . SER A 1 83 ? 18.951 -7.941 -5.701 1.00 88.31 83 SER A CA 1
ATOM 653 C C . SER A 1 83 ? 20.124 -8.521 -6.486 1.00 88.31 83 SER A C 1
ATOM 655 O O . SER A 1 83 ? 21.203 -8.677 -5.925 1.00 88.31 83 SER A O 1
ATOM 657 N N . ALA A 1 84 ? 19.936 -8.805 -7.779 1.00 82.50 84 ALA A N 1
ATOM 658 C CA . ALA A 1 84 ? 21.021 -9.248 -8.649 1.00 82.50 84 ALA A CA 1
ATOM 659 C C . ALA A 1 84 ? 22.089 -8.157 -8.846 1.00 82.50 84 ALA A C 1
ATOM 661 O O . ALA A 1 84 ? 23.266 -8.477 -8.956 1.00 82.50 84 ALA A O 1
ATOM 662 N N . SER A 1 85 ? 21.688 -6.882 -8.848 1.00 80.75 85 SER A N 1
ATOM 663 C CA . SER A 1 85 ? 22.596 -5.741 -9.026 1.00 80.75 85 SER A CA 1
ATOM 664 C C . SER A 1 85 ? 23.316 -5.332 -7.734 1.00 80.75 85 SER A C 1
ATOM 666 O O . SER A 1 85 ? 24.420 -4.809 -7.793 1.00 80.75 85 SER A O 1
ATOM 668 N N . THR A 1 86 ? 22.705 -5.539 -6.562 1.00 75.06 86 THR A N 1
ATOM 669 C CA . THR A 1 86 ? 23.295 -5.199 -5.250 1.00 75.06 86 THR A CA 1
ATOM 670 C C . THR A 1 86 ? 24.285 -6.252 -4.742 1.00 75.06 86 THR A C 1
ATOM 672 O O . THR A 1 86 ? 25.061 -5.964 -3.841 1.00 75.06 86 THR A O 1
ATOM 675 N N . ASN A 1 87 ? 24.274 -7.464 -5.302 1.00 59.53 87 ASN A N 1
ATOM 676 C CA . ASN A 1 87 ? 25.200 -8.543 -4.936 1.00 59.53 87 ASN A CA 1
ATOM 677 C C . ASN A 1 87 ? 26.482 -8.556 -5.804 1.00 59.53 87 ASN A C 1
ATOM 679 O O . ASN A 1 87 ? 27.099 -9.608 -5.968 1.00 59.53 87 ASN A O 1
ATOM 683 N N . MET A 1 88 ? 26.830 -7.405 -6.397 1.00 50.50 88 MET A N 1
ATOM 684 C CA . MET A 1 88 ? 28.104 -7.118 -7.077 1.00 50.50 88 MET A CA 1
ATOM 685 C C . MET A 1 88 ? 29.030 -6.344 -6.143 1.00 50.50 88 MET A C 1
ATOM 687 O O . MET A 1 88 ? 30.247 -6.621 -6.189 1.00 50.50 88 MET A O 1
#

pLDDT: mean 83.91, std 14.52, range [50.5, 97.88]

Radius of gyration: 26.44 Å; chains: 1; bounding box: 40×63×44 Å

Foldseek 3Di:
DVVVVCVVVVVVVVVVVVVVVVPPPPPVPVPPPPPPPDDPVRVVVVVVVCCPDPVVVVVVVCCPDPNVVVVVVVVVVVVVVVVVVVVD